Protein AF-A0A099Y635-F1 (afdb_monomer_lite)

Secondary structure (DSSP, 8-state):
-HHHHHHHHHHHTTSHHHHHHHHHHHHTTS-HHHHHHHHHHHHHHHTT-GGGGGGGGGG-

pLDDT: mean 95.61, std 4.94, range [62.06, 98.25]

Sequence (60 aa):
MFEYTKTVLKKVSFNSDLFYKEVEKALNRLLPYEIDELTIWLKQFTANKPELYSCMVLIN

Foldseek 3Di:
DLVVLVVCLVVCVVDQVSNLVSLVVCVVPDDPVSLVVVLVVCCVVCVVPVSNCVNNVVND

Radius of gyration: 10.19 Å; chains: 1; bounding box: 23×17×26 Å

Structure (mmCIF, N/CA/C/O backbone):
data_AF-A0A099Y635-F1
#
_entry.id   AF-A0A099Y635-F1
#
loop_
_atom_site.group_PDB
_atom_site.id
_atom_site.type_symbol
_atom_site.label_atom_id
_atom_site.label_alt_id
_atom_site.label_comp_id
_atom_site.label_asym_id
_atom_site.label_entity_id
_atom_site.label_seq_id
_atom_site.pdbx_PDB_ins_code
_atom_site.Cartn_x
_atom_site.Cartn_y
_atom_site.Cartn_z
_atom_site.occupancy
_atom_site.B_iso_or_equiv
_atom_site.auth_seq_id
_atom_site.auth_comp_id
_atom_site.auth_asym_id
_atom_site.auth_atom_id
_atom_site.pdbx_PDB_model_num
ATOM 1 N N . MET A 1 1 ? 1.258 5.550 11.684 1.00 86.50 1 MET A N 1
ATOM 2 C CA . MET A 1 1 ? 1.999 4.394 11.122 1.00 86.50 1 MET A CA 1
ATOM 3 C C . MET A 1 1 ? 2.017 4.458 9.592 1.00 86.50 1 MET A C 1
ATOM 5 O O . MET A 1 1 ? 2.974 4.025 8.955 1.00 86.50 1 MET A O 1
ATOM 9 N N . PHE A 1 2 ? 1.003 5.095 9.012 1.00 93.00 2 PHE A N 1
ATOM 10 C CA . PHE A 1 2 ? 0.801 5.265 7.582 1.00 93.00 2 PHE A CA 1
ATOM 11 C C . PHE A 1 2 ? 1.964 5.878 6.769 1.00 93.00 2 PHE A C 1
ATOM 13 O O . PHE A 1 2 ? 2.360 5.312 5.751 1.00 93.00 2 PHE A O 1
ATOM 20 N N . GLU A 1 3 ? 2.587 6.980 7.208 1.00 96.81 3 GLU A N 1
ATOM 21 C CA . GLU A 1 3 ? 3.703 7.587 6.446 1.00 96.81 3 GLU A CA 1
ATOM 22 C C . GLU A 1 3 ? 4.936 6.669 6.341 1.00 96.81 3 GLU A C 1
ATOM 24 O O . GLU A 1 3 ? 5.619 6.630 5.309 1.00 96.81 3 GLU A O 1
ATOM 29 N N . TYR A 1 4 ? 5.191 5.862 7.376 1.00 96.62 4 TYR A N 1
ATOM 30 C CA . TYR A 1 4 ? 6.229 4.833 7.335 1.00 96.62 4 TYR A CA 1
ATOM 31 C C . TYR A 1 4 ? 5.885 3.754 6.302 1.00 96.62 4 TYR A C 1
ATOM 33 O O . TYR A 1 4 ? 6.719 3.438 5.452 1.00 96.62 4 TYR A O 1
ATOM 41 N N . THR A 1 5 ? 4.640 3.264 6.304 1.00 97.69 5 THR A N 1
ATOM 42 C CA . THR A 1 5 ? 4.134 2.329 5.289 1.00 97.69 5 THR A CA 1
ATOM 43 C C . THR A 1 5 ? 4.355 2.864 3.874 1.00 97.69 5 THR A C 1
ATOM 45 O O . THR A 1 5 ? 4.955 2.176 3.051 1.00 97.69 5 THR A O 1
ATOM 48 N N . LYS A 1 6 ? 3.957 4.110 3.585 1.00 98.19 6 LYS A N 1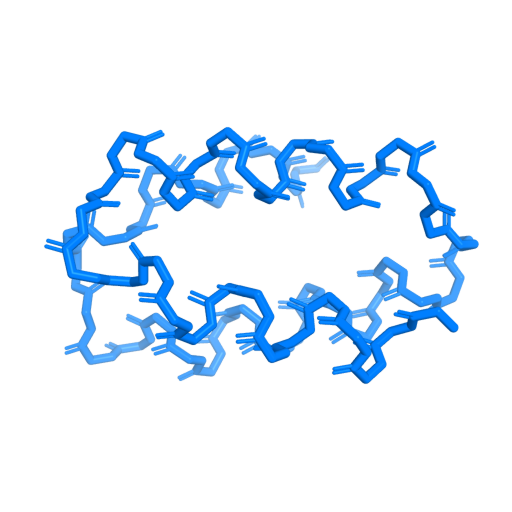
ATOM 49 C CA . LYS A 1 6 ? 4.152 4.719 2.255 1.00 98.19 6 LYS A CA 1
ATOM 50 C C . LYS A 1 6 ? 5.622 4.766 1.848 1.00 98.19 6 LYS A C 1
ATOM 52 O O . LYS A 1 6 ? 5.945 4.532 0.684 1.00 98.19 6 LYS A O 1
ATOM 57 N N . THR A 1 7 ? 6.515 5.058 2.789 1.00 98.19 7 THR A N 1
ATOM 58 C CA . THR A 1 7 ? 7.961 5.088 2.533 1.00 98.19 7 THR A CA 1
ATOM 59 C C . THR A 1 7 ? 8.491 3.703 2.166 1.00 98.19 7 THR A C 1
ATOM 61 O O . THR A 1 7 ? 9.216 3.569 1.179 1.00 98.19 7 THR A O 1
ATOM 64 N N . VAL A 1 8 ? 8.092 2.667 2.912 1.00 98.19 8 VAL A N 1
ATOM 65 C CA . VAL A 1 8 ? 8.465 1.276 2.617 1.00 98.19 8 VAL A CA 1
ATOM 66 C C . VAL A 1 8 ? 7.925 0.852 1.254 1.00 98.19 8 VAL A C 1
ATOM 68 O O . VAL A 1 8 ? 8.709 0.415 0.414 1.00 98.19 8 VAL A O 1
ATOM 71 N N . LEU A 1 9 ? 6.631 1.060 0.994 1.00 98.00 9 LEU A N 1
ATOM 72 C CA . LEU A 1 9 ? 5.978 0.682 -0.262 1.00 98.00 9 LEU A CA 1
ATOM 73 C C . LEU A 1 9 ? 6.630 1.345 -1.480 1.00 98.00 9 LEU A C 1
ATOM 75 O O . LEU A 1 9 ? 6.923 0.668 -2.462 1.00 98.00 9 LEU A O 1
ATOM 79 N N . LYS A 1 10 ? 6.946 2.644 -1.405 1.00 98.00 10 LYS A N 1
ATOM 80 C CA . LYS A 1 10 ? 7.699 3.339 -2.465 1.00 98.00 10 LYS A CA 1
ATOM 81 C C . LYS A 1 10 ? 9.091 2.745 -2.675 1.00 98.00 10 LYS A C 1
ATOM 83 O O . LYS A 1 10 ? 9.544 2.646 -3.808 1.00 98.00 10 LYS A O 1
ATOM 88 N N . LYS A 1 11 ? 9.781 2.360 -1.598 1.00 98.25 11 LYS A N 1
ATOM 89 C CA . LYS A 1 11 ? 11.130 1.789 -1.685 1.00 98.25 11 LYS A CA 1
ATOM 90 C C . LYS A 1 11 ? 11.126 0.412 -2.342 1.00 98.25 11 LYS A C 1
ATOM 92 O O . LYS A 1 11 ? 12.076 0.099 -3.046 1.00 98.25 11 LYS A O 1
ATOM 97 N N . VAL A 1 12 ? 10.092 -0.398 -2.114 1.00 97.88 12 VAL A N 1
ATOM 98 C CA . VAL A 1 12 ? 10.005 -1.766 -2.650 1.00 97.88 12 VAL A CA 1
ATOM 99 C C . VAL A 1 12 ? 9.247 -1.870 -3.975 1.00 97.88 12 VAL A C 1
ATOM 101 O O . VAL A 1 12 ? 9.195 -2.950 -4.552 1.00 97.88 12 VAL A O 1
ATOM 104 N N . SER A 1 13 ? 8.710 -0.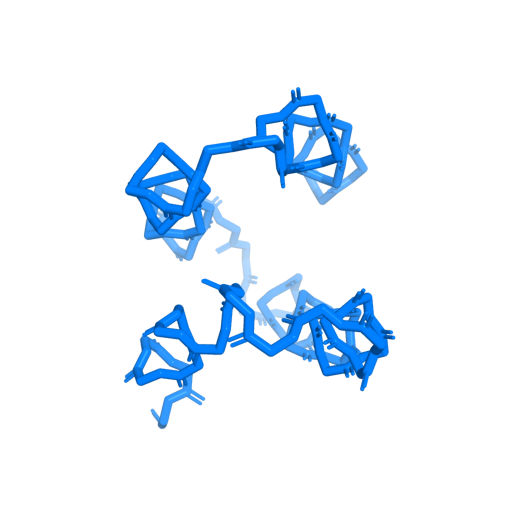765 -4.505 1.00 97.31 13 SER A N 1
ATOM 105 C CA . SER A 1 13 ? 7.872 -0.765 -5.715 1.00 97.31 13 SER A CA 1
ATOM 106 C C . SER A 1 13 ? 8.595 -1.161 -7.007 1.00 97.31 13 SER A C 1
ATOM 108 O O . SER A 1 13 ? 7.965 -1.206 -8.054 1.00 97.31 13 SER A O 1
ATOM 110 N N . PHE A 1 14 ? 9.905 -1.410 -6.961 1.00 96.56 14 PHE A N 1
ATOM 111 C CA . PHE A 1 14 ? 10.670 -1.955 -8.086 1.00 96.56 14 PHE A CA 1
ATOM 112 C C . PHE A 1 14 ? 10.470 -3.470 -8.264 1.00 96.56 14 PHE A C 1
ATOM 114 O O . PHE A 1 14 ? 10.868 -4.018 -9.289 1.00 96.56 14 PHE A O 1
ATOM 121 N N . ASN A 1 15 ? 9.905 -4.160 -7.267 1.00 97.50 15 ASN A N 1
ATOM 122 C CA . ASN A 1 15 ? 9.649 -5.595 -7.299 1.00 97.50 15 ASN A CA 1
ATOM 123 C C . ASN A 1 15 ? 8.204 -5.862 -6.852 1.00 97.50 15 ASN A C 1
ATOM 125 O O . ASN A 1 15 ? 7.843 -5.592 -5.707 1.00 97.50 15 ASN A O 1
ATOM 129 N N . SER A 1 16 ? 7.385 -6.391 -7.759 1.00 96.25 16 SER A N 1
ATOM 130 C CA . SER A 1 16 ? 5.953 -6.622 -7.539 1.00 96.25 16 SER A CA 1
ATOM 131 C C . SER A 1 16 ? 5.668 -7.606 -6.399 1.00 96.25 16 SER A C 1
ATOM 133 O O . SER A 1 16 ? 4.784 -7.345 -5.584 1.00 96.25 16 SER A O 1
ATOM 135 N N . ASP A 1 17 ? 6.445 -8.686 -6.278 1.00 96.94 17 ASP A N 1
ATOM 136 C CA . ASP A 1 17 ? 6.272 -9.688 -5.216 1.00 96.94 17 ASP A CA 1
ATOM 137 C C . ASP A 1 17 ? 6.600 -9.119 -3.832 1.00 96.94 17 ASP A C 1
ATOM 139 O O . ASP A 1 17 ? 5.909 -9.389 -2.845 1.00 96.94 17 ASP A O 1
ATOM 143 N N . LEU A 1 18 ? 7.665 -8.320 -3.739 1.00 97.62 18 LEU A N 1
ATOM 144 C CA . LEU A 1 18 ? 8.041 -7.653 -2.497 1.00 97.62 18 LEU A CA 1
ATOM 145 C C . LEU A 1 18 ? 7.018 -6.577 -2.129 1.00 97.62 18 LEU A C 1
ATOM 147 O O . LEU A 1 18 ? 6.626 -6.484 -0.967 1.00 97.62 18 LEU A O 1
ATOM 151 N N . PHE A 1 19 ? 6.555 -5.804 -3.113 1.00 98.12 19 PHE A N 1
ATOM 152 C CA . PHE A 1 19 ? 5.509 -4.807 -2.919 1.00 98.12 19 PHE A CA 1
ATOM 153 C C . PHE A 1 19 ? 4.226 -5.443 -2.379 1.00 98.12 19 PHE A C 1
ATOM 155 O O . PHE A 1 19 ? 3.711 -4.981 -1.363 1.00 98.12 19 PHE A O 1
ATOM 162 N N . TYR A 1 20 ? 3.768 -6.546 -2.977 1.00 97.75 20 TYR A N 1
ATOM 163 C CA . TYR A 1 20 ? 2.604 -7.302 -2.508 1.00 97.75 20 TYR A CA 1
ATOM 164 C C . TYR A 1 20 ? 2.733 -7.699 -1.029 1.00 97.75 20 TYR A C 1
ATOM 166 O O . TYR A 1 20 ? 1.843 -7.420 -0.226 1.00 97.75 20 TYR A O 1
ATOM 174 N N . LYS A 1 21 ? 3.876 -8.283 -0.645 1.00 98.12 21 LYS A N 1
ATOM 175 C CA . LYS A 1 21 ? 4.138 -8.710 0.741 1.00 98.12 21 LYS A CA 1
ATOM 176 C C . LYS A 1 21 ? 4.150 -7.543 1.727 1.00 98.12 21 LYS A C 1
ATOM 178 O O . LYS A 1 21 ? 3.698 -7.691 2.860 1.00 98.12 21 LYS A O 1
ATOM 183 N N . GLU A 1 22 ? 4.679 -6.386 1.336 1.00 98.19 22 GLU A N 1
ATOM 184 C CA . GLU A 1 22 ? 4.671 -5.203 2.202 1.00 98.19 22 GLU A CA 1
ATOM 185 C C . GLU A 1 22 ? 3.281 -4.554 2.297 1.00 98.19 22 GLU A C 1
ATOM 187 O O . GLU A 1 22 ? 2.935 -4.048 3.365 1.00 98.19 22 GLU A O 1
ATOM 192 N N . VAL A 1 23 ? 2.451 -4.626 1.246 1.00 97.81 23 VAL A N 1
ATOM 193 C CA . VAL A 1 23 ? 1.034 -4.220 1.319 1.00 97.81 23 VAL A CA 1
ATOM 194 C C . VAL A 1 23 ? 0.279 -5.114 2.303 1.00 97.81 23 VAL A C 1
ATOM 196 O O . VAL A 1 23 ? -0.380 -4.602 3.204 1.00 97.81 23 VAL A O 1
ATOM 199 N N . GLU A 1 24 ? 0.439 -6.435 2.214 1.00 97.81 24 GLU A N 1
ATOM 200 C CA . GLU A 1 24 ? -0.177 -7.384 3.151 1.00 97.81 24 GLU A CA 1
ATOM 201 C C . GLU A 1 24 ? 0.250 -7.118 4.608 1.00 97.81 24 GLU A C 1
ATOM 203 O O . GLU A 1 24 ? -0.580 -7.071 5.521 1.00 97.81 24 GLU A O 1
ATOM 208 N N . LYS A 1 25 ? 1.541 -6.859 4.851 1.00 97.69 25 LYS A N 1
ATOM 209 C CA . LYS A 1 25 ? 2.031 -6.471 6.186 1.00 97.69 25 LYS A CA 1
ATOM 210 C C . LYS A 1 25 ? 1.435 -5.155 6.671 1.00 97.69 25 LYS A C 1
ATOM 212 O O . LYS A 1 25 ? 1.186 -5.017 7.868 1.00 97.69 25 LYS A O 1
ATOM 217 N N . ALA A 1 26 ? 1.252 -4.185 5.780 1.00 97.56 26 ALA A N 1
ATOM 218 C CA . ALA A 1 26 ? 0.655 -2.906 6.129 1.00 97.56 26 ALA A CA 1
ATOM 219 C C . ALA A 1 26 ? -0.802 -3.073 6.570 1.00 97.56 26 ALA A C 1
ATOM 221 O O . ALA A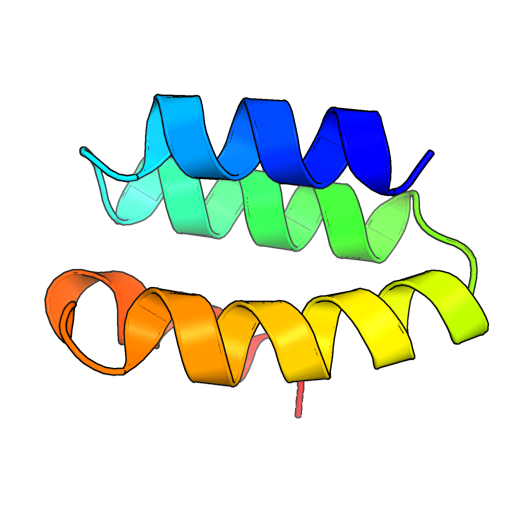 1 26 ? -1.164 -2.555 7.623 1.00 97.56 26 ALA A O 1
ATOM 222 N N . LEU A 1 27 ? -1.598 -3.855 5.836 1.00 96.81 27 LEU A N 1
ATOM 223 C CA . LEU A 1 27 ? -3.002 -4.123 6.173 1.00 96.81 27 LEU A CA 1
ATOM 224 C C . LEU A 1 27 ? -3.164 -4.762 7.562 1.00 96.81 27 LEU A C 1
ATOM 226 O O . LEU A 1 27 ? -4.098 -4.438 8.281 1.00 96.81 27 LEU A O 1
ATOM 230 N N . ASN A 1 28 ? -2.213 -5.600 7.984 1.00 96.56 28 ASN A N 1
ATOM 231 C CA . ASN A 1 28 ? -2.221 -6.212 9.318 1.00 96.56 28 ASN A CA 1
ATOM 232 C C . ASN A 1 28 ? -1.779 -5.273 10.460 1.00 96.56 28 ASN A C 1
ATOM 234 O O . ASN A 1 28 ? -1.933 -5.617 11.631 1.00 96.56 28 ASN A O 1
ATOM 238 N N . ARG A 1 29 ? -1.156 -4.129 10.151 1.00 96.00 29 ARG A N 1
ATOM 239 C CA . ARG A 1 29 ? -0.558 -3.215 11.146 1.00 96.00 29 ARG A CA 1
ATOM 240 C C . ARG A 1 29 ? -1.296 -1.892 11.286 1.00 96.00 29 ARG A C 1
ATOM 242 O O . ARG A 1 29 ? -1.173 -1.246 12.324 1.00 96.00 29 ARG A O 1
ATOM 249 N N . LEU A 1 30 ? -1.948 -1.451 10.219 1.00 97.06 30 LEU A N 1
ATOM 250 C CA . LEU A 1 30 ? -2.626 -0.167 10.155 1.00 97.06 30 LEU A CA 1
ATOM 251 C C . LEU A 1 30 ? -3.987 -0.232 10.848 1.00 97.06 30 LEU A C 1
ATOM 253 O O . LEU A 1 30 ? -4.648 -1.270 10.871 1.00 97.06 30 LEU A O 1
ATOM 257 N N . LEU A 1 31 ? -4.405 0.900 11.408 1.00 97.38 31 LEU A N 1
ATOM 258 C CA . LEU A 1 31 ? -5.762 1.057 11.926 1.00 97.38 31 LEU A CA 1
ATOM 259 C C . LEU A 1 31 ? -6.771 1.122 10.765 1.00 97.38 31 LEU A C 1
ATOM 261 O O . LEU A 1 31 ? -6.383 1.504 9.661 1.00 97.38 31 LEU A O 1
ATOM 265 N N . PRO A 1 32 ? -8.065 0.823 10.988 1.00 95.94 32 PRO A N 1
ATOM 266 C CA . PRO A 1 32 ? -9.064 0.795 9.915 1.00 95.94 32 PRO A CA 1
ATOM 267 C C . PRO A 1 32 ? -9.082 2.056 9.037 1.00 95.94 32 PRO A C 1
ATOM 269 O O . PRO A 1 32 ? -9.042 1.958 7.818 1.00 95.94 32 PRO A O 1
ATOM 272 N N . TYR A 1 33 ? -9.012 3.245 9.642 1.00 96.06 33 TYR A N 1
ATOM 273 C CA . TYR A 1 33 ? -8.977 4.502 8.887 1.00 96.06 33 TYR A CA 1
ATOM 274 C C . TYR A 1 33 ? -7.673 4.691 8.085 1.00 96.06 33 TYR A C 1
ATOM 276 O O . TYR A 1 33 ? -7.686 5.279 7.009 1.00 96.06 33 TYR A O 1
ATOM 284 N N . GLU A 1 34 ? -6.536 4.179 8.574 1.00 97.25 34 GLU A N 1
ATOM 285 C CA . GLU A 1 34 ? -5.272 4.204 7.824 1.00 97.25 34 GLU A CA 1
ATOM 286 C C . GLU A 1 34 ? -5.315 3.209 6.648 1.00 97.25 34 GLU A C 1
ATOM 288 O O . GLU A 1 34 ? -4.649 3.430 5.637 1.00 97.25 34 GLU A O 1
ATOM 293 N N . ILE A 1 35 ? -6.089 2.120 6.753 1.00 96.75 35 ILE A N 1
ATOM 294 C CA . ILE A 1 35 ? -6.333 1.185 5.644 1.00 96.75 35 ILE A CA 1
ATOM 295 C C . ILE A 1 35 ? -7.175 1.860 4.554 1.00 96.75 35 ILE A C 1
ATOM 297 O O . ILE A 1 35 ? -6.849 1.729 3.371 1.00 96.75 35 ILE A O 1
ATOM 301 N N . ASP A 1 36 ? -8.196 2.636 4.922 1.00 96.56 36 ASP A N 1
ATOM 302 C CA . ASP A 1 36 ? -8.977 3.424 3.959 1.00 96.56 36 ASP A CA 1
ATOM 303 C C . ASP A 1 36 ? -8.080 4.419 3.200 1.00 96.56 36 ASP A C 1
ATOM 305 O O . ASP A 1 36 ? -8.092 4.477 1.964 1.00 96.56 36 ASP A O 1
ATOM 309 N N . GLU A 1 37 ? -7.215 5.142 3.920 1.00 97.25 37 GLU A N 1
ATOM 310 C CA . GLU A 1 37 ? -6.228 6.042 3.313 1.00 97.25 37 GLU A CA 1
ATOM 311 C C . GLU A 1 37 ? -5.219 5.292 2.428 1.00 97.25 37 GLU A C 1
ATOM 313 O O . GLU A 1 37 ? -4.892 5.749 1.324 1.00 97.25 37 GLU A O 1
ATOM 318 N N . LEU A 1 38 ? -4.751 4.117 2.865 1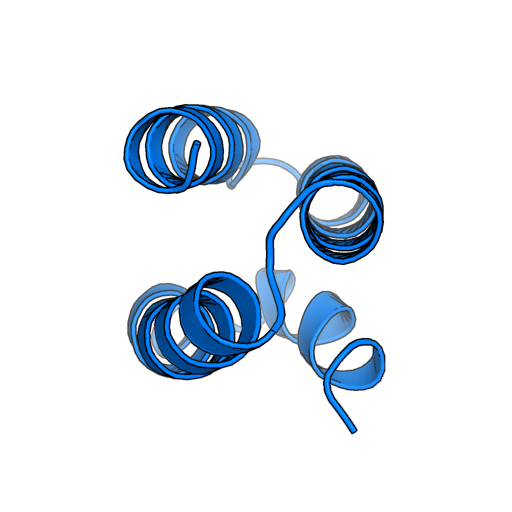.00 97.50 38 LEU A N 1
ATOM 319 C CA . LEU A 1 38 ? -3.857 3.263 2.083 1.00 97.50 38 LEU A CA 1
ATOM 320 C C . LEU A 1 38 ? -4.512 2.804 0.784 1.00 97.50 38 LEU A C 1
ATOM 322 O O . LEU A 1 38 ? -3.854 2.797 -0.255 1.00 97.50 38 LEU A O 1
ATOM 326 N N . THR A 1 39 ? -5.798 2.471 0.822 1.00 96.31 39 THR A N 1
ATOM 327 C CA . THR A 1 39 ? -6.567 2.029 -0.345 1.00 96.31 39 THR A CA 1
ATOM 328 C C . THR A 1 39 ? -6.630 3.120 -1.408 1.00 96.31 39 THR A C 1
ATOM 330 O O . THR A 1 39 ? -6.366 2.867 -2.588 1.00 96.31 39 THR A O 1
ATOM 333 N N . ILE A 1 40 ? -6.944 4.352 -0.998 1.00 97.06 40 ILE A N 1
ATOM 334 C CA . ILE A 1 40 ? -6.984 5.513 -1.897 1.00 97.06 40 ILE A CA 1
ATOM 335 C C . ILE A 1 40 ? -5.591 5.769 -2.479 1.00 97.06 40 ILE A C 1
ATOM 337 O O . ILE A 1 40 ? -5.438 5.943 -3.692 1.00 97.06 40 ILE A O 1
ATOM 341 N N . TRP A 1 41 ? -4.567 5.741 -1.626 1.00 97.50 41 TRP A N 1
ATOM 342 C CA . TRP A 1 41 ? -3.191 5.971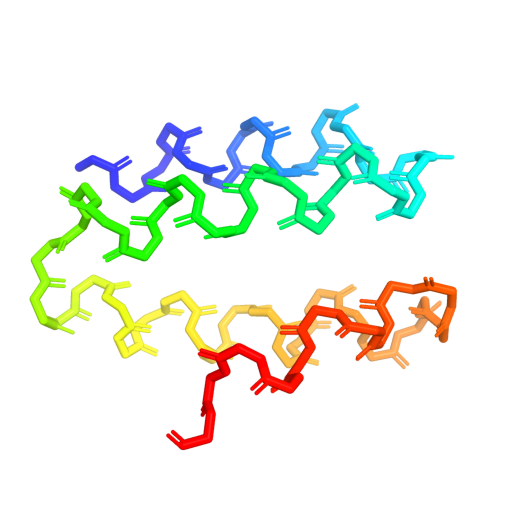 -2.045 1.00 97.50 41 TRP A CA 1
ATOM 343 C C . TRP A 1 41 ? -2.687 4.899 -3.020 1.00 97.50 41 TRP A C 1
ATOM 345 O O . TRP A 1 41 ? -2.065 5.246 -4.024 1.00 97.50 41 TRP A O 1
ATOM 355 N N . LEU A 1 42 ? -2.980 3.616 -2.779 1.00 97.19 42 LEU A N 1
ATOM 356 C CA . LEU A 1 42 ? -2.584 2.513 -3.658 1.00 97.19 42 LEU A CA 1
ATOM 357 C C . LEU A 1 42 ? -3.208 2.655 -5.044 1.00 97.19 42 LEU A C 1
ATOM 359 O O . LEU A 1 42 ? -2.473 2.581 -6.025 1.00 97.19 42 LEU A O 1
ATOM 363 N N . LYS A 1 43 ? -4.510 2.967 -5.134 1.00 96.12 43 LYS A N 1
ATOM 364 C CA . LYS A 1 43 ? -5.191 3.226 -6.419 1.00 96.12 43 LYS A CA 1
ATOM 365 C C . LYS A 1 43 ? -4.492 4.318 -7.233 1.00 96.12 43 LYS A C 1
ATOM 367 O O . LYS A 1 43 ? -4.313 4.172 -8.438 1.00 96.12 43 LYS A O 1
ATOM 372 N N . GLN A 1 44 ? -4.069 5.401 -6.581 1.00 96.62 44 GLN A N 1
ATOM 373 C CA . GLN A 1 44 ? -3.345 6.492 -7.241 1.00 96.62 44 GLN A CA 1
ATOM 374 C C . GLN A 1 44 ? -1.907 6.099 -7.605 1.00 96.62 44 GLN A C 1
ATOM 376 O O . GLN A 1 44 ? -1.426 6.408 -8.695 1.00 96.62 44 GLN A O 1
ATOM 381 N N . PHE A 1 45 ? -1.203 5.420 -6.699 1.00 96.62 45 PHE A N 1
ATOM 382 C CA . PHE A 1 45 ? 0.211 5.089 -6.860 1.00 96.62 45 PHE A CA 1
ATOM 383 C C . PHE A 1 45 ? 0.454 4.038 -7.947 1.00 96.62 45 PHE A C 1
ATOM 385 O O . PHE A 1 45 ? 1.459 4.121 -8.671 1.00 96.62 45 PHE A O 1
ATOM 392 N N . THR A 1 46 ? -0.455 3.068 -8.063 1.00 96.00 46 THR A N 1
ATOM 393 C CA . THR A 1 46 ? -0.375 1.993 -9.054 1.00 96.00 46 THR A CA 1
ATOM 394 C C . THR 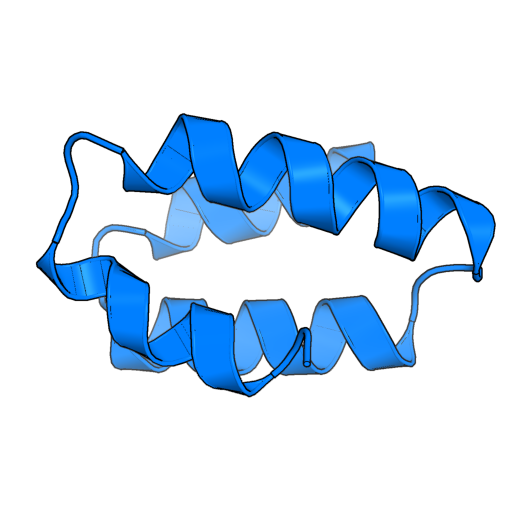A 1 46 ? -0.999 2.373 -10.395 1.00 96.00 46 THR A C 1
ATOM 396 O O . THR A 1 46 ? -0.740 1.682 -11.370 1.00 96.00 46 THR A O 1
ATOM 399 N N . ALA A 1 47 ? -1.740 3.486 -10.514 1.00 95.75 47 ALA A N 1
ATOM 400 C CA . ALA A 1 47 ? -2.439 3.880 -11.748 1.00 95.75 47 ALA A CA 1
ATOM 401 C C . ALA A 1 47 ? -1.570 3.811 -13.024 1.00 95.75 47 ALA A C 1
ATOM 403 O O . ALA A 1 47 ? -2.054 3.385 -14.064 1.00 95.75 47 ALA A O 1
ATOM 404 N N . ASN A 1 48 ? -0.280 4.150 -12.921 1.00 94.44 48 ASN A N 1
ATOM 405 C CA . ASN A 1 48 ? 0.692 4.093 -14.023 1.00 94.44 48 ASN A CA 1
ATOM 406 C C . ASN A 1 48 ? 1.720 2.946 -13.884 1.00 94.44 48 ASN A C 1
ATOM 408 O O . ASN A 1 48 ? 2.805 3.030 -14.454 1.00 94.44 48 ASN A O 1
ATOM 412 N N . LYS A 1 49 ? 1.426 1.930 -13.064 1.00 94.69 49 LYS A N 1
ATOM 413 C CA . LYS A 1 49 ? 2.287 0.780 -12.731 1.00 94.69 49 LYS A CA 1
ATOM 414 C C . LYS A 1 49 ? 1.463 -0.515 -12.721 1.00 94.69 49 LYS A C 1
ATOM 416 O O . LYS A 1 49 ? 1.143 -1.027 -11.639 1.00 94.69 49 LYS A O 1
ATOM 421 N N . PRO A 1 50 ? 1.059 -1.028 -13.897 1.00 93.94 50 PRO A N 1
ATOM 422 C CA . PRO A 1 50 ? 0.225 -2.227 -13.990 1.00 93.94 50 PRO A CA 1
ATOM 423 C C . PRO A 1 50 ? 0.869 -3.457 -13.329 1.00 93.94 50 PRO A C 1
ATOM 425 O O . PRO A 1 50 ? 0.160 -4.324 -12.823 1.00 93.94 50 PRO A O 1
ATOM 428 N N . GLU A 1 51 ? 2.200 -3.515 -13.254 1.00 94.94 51 GLU A N 1
ATOM 429 C CA . GLU A 1 51 ? 2.958 -4.571 -12.578 1.00 94.94 51 GLU A CA 1
ATOM 430 C C . GLU A 1 51 ? 2.666 -4.683 -11.072 1.00 94.94 51 GLU A C 1
ATOM 432 O O . GLU A 1 51 ? 2.901 -5.733 -10.476 1.00 94.94 51 GLU A O 1
ATOM 437 N N . LEU A 1 52 ? 2.127 -3.628 -10.451 1.00 96.50 52 LEU A N 1
ATOM 438 C CA . LEU A 1 52 ? 1.779 -3.605 -9.027 1.00 96.50 52 LEU A CA 1
ATOM 439 C C . LEU A 1 52 ? 0.300 -3.914 -8.757 1.00 96.50 52 LEU A C 1
ATOM 441 O O . LEU A 1 52 ? -0.098 -3.988 -7.596 1.00 96.50 52 LEU A O 1
ATOM 445 N N . TYR A 1 53 ? -0.534 -4.106 -9.784 1.00 94.38 53 TYR A N 1
ATOM 446 C CA . TYR A 1 53 ? -1.978 -4.327 -9.605 1.00 94.38 53 TYR A CA 1
ATOM 447 C C . TYR A 1 53 ? -2.329 -5.617 -8.867 1.00 94.38 53 TYR A C 1
ATOM 449 O O . TYR A 1 53 ? -3.425 -5.712 -8.315 1.00 94.38 53 TYR A O 1
ATOM 457 N N . SER A 1 54 ? -1.408 -6.579 -8.789 1.00 92.75 54 SER A N 1
ATOM 458 C CA . SER A 1 54 ? -1.610 -7.816 -8.032 1.00 92.75 54 SER A CA 1
ATOM 459 C C . SER A 1 54 ? -1.974 -7.561 -6.569 1.00 92.75 54 SER A C 1
ATOM 461 O O . SER A 1 54 ? -2.758 -8.321 -6.015 1.00 92.75 54 SER A O 1
ATOM 463 N N . CYS A 1 55 ? -1.490 -6.479 -5.943 1.00 94.12 55 CYS A N 1
ATOM 464 C CA . CYS A 1 55 ? -1.823 -6.171 -4.550 1.00 94.12 55 CYS A CA 1
ATOM 465 C C . CYS A 1 55 ? -3.271 -5.702 -4.352 1.00 94.12 55 CYS A C 1
ATOM 467 O O . CYS A 1 55 ? -3.755 -5.713 -3.226 1.00 94.12 55 CYS A O 1
ATOM 469 N N . MET A 1 56 ? -3.974 -5.287 -5.412 1.00 92.69 56 MET A N 1
ATOM 470 C CA . MET A 1 56 ? -5.337 -4.756 -5.298 1.00 92.69 56 MET A CA 1
ATOM 471 C C . MET A 1 56 ? -6.341 -5.820 -4.839 1.00 92.69 56 MET A C 1
ATOM 473 O O . MET A 1 56 ? -7.348 -5.471 -4.234 1.00 92.69 56 MET A O 1
ATOM 477 N N . VAL A 1 57 ? -6.043 -7.108 -5.051 1.00 93.69 57 VAL A N 1
ATOM 478 C CA . VAL A 1 57 ? -6.871 -8.228 -4.562 1.00 93.69 57 VAL A CA 1
ATOM 479 C C . VAL A 1 57 ? -6.925 -8.312 -3.033 1.00 93.69 57 VAL A C 1
ATOM 481 O O . VAL A 1 57 ? -7.842 -8.923 -2.496 1.00 93.69 57 VAL A O 1
ATOM 484 N N . LEU A 1 58 ? -5.957 -7.703 -2.334 1.00 92.44 58 LEU A N 1
ATOM 485 C CA . LEU A 1 58 ? -5.881 -7.684 -0.869 1.00 92.44 58 LEU A CA 1
ATOM 486 C C . LEU A 1 58 ? -6.847 -6.678 -0.226 1.00 92.44 58 LEU A C 1
ATOM 488 O O . LEU A 1 58 ? -6.999 -6.681 0.990 1.00 92.44 58 LEU A O 1
ATOM 492 N N . ILE A 1 59 ? -7.444 -5.791 -1.025 1.00 87.19 59 ILE A N 1
ATOM 493 C CA . ILE A 1 59 ? -8.180 -4.606 -0.562 1.00 87.19 59 ILE A CA 1
ATOM 494 C C . ILE A 1 59 ? -9.663 -4.666 -0.974 1.00 87.19 59 ILE A C 1
ATOM 496 O O . ILE A 1 59 ? -10.312 -3.630 -1.123 1.00 87.19 59 ILE A O 1
ATOM 500 N N . ASN A 1 60 ? -10.161 -5.882 -1.226 1.00 62.06 60 ASN A N 1
ATOM 501 C CA . ASN A 1 60 ? -11.549 -6.174 -1.597 1.00 62.06 60 ASN A CA 1
ATOM 502 C C . ASN A 1 60 ? -12.504 -6.068 -0.406 1.00 62.06 60 ASN A C 1
ATOM 504 O O . ASN A 1 60 ? -12.157 -6.607 0.668 1.00 62.06 60 ASN A O 1
#